Protein AF-A0A5C9E2D3-F1 (afdb_monomer_lite)

Foldseek 3Di:
DDPVVLVVLLVQLVVLLVVVADSQPRARFQLRDDPVPHPPVDDSQAGPPPGDGQPVVPPSVVSSVVLSVCSVVVHPRHD

pLDDT: mean 86.26, std 9.9, range [48.59, 95.56]

Structure (mmCIF, N/CA/C/O backbone):
data_AF-A0A5C9E2D3-F1
#
_entry.id   AF-A0A5C9E2D3-F1
#
loop_
_atom_site.group_PDB
_atom_site.id
_atom_site.type_symbol
_atom_site.label_atom_id
_atom_site.label_alt_id
_atom_site.label_comp_id
_atom_site.label_asym_id
_atom_site.label_entity_id
_atom_site.label_seq_id
_atom_site.pdbx_PDB_ins_code
_atom_site.Cartn_x
_atom_site.Cartn_y
_atom_site.Cartn_z
_atom_site.occupancy
_atom_site.B_iso_or_equiv
_atom_site.auth_seq_id
_atom_site.auth_comp_id
_atom_site.auth_asym_id
_atom_site.auth_atom_id
_atom_site.pdbx_PDB_model_num
ATOM 1 N N . MET A 1 1 ? -10.442 11.284 12.541 1.00 79.75 1 MET A N 1
ATOM 2 C CA . MET A 1 1 ? -11.420 10.441 11.803 1.00 79.75 1 MET A CA 1
ATOM 3 C C . MET A 1 1 ? -12.208 9.568 12.782 1.00 79.75 1 MET A C 1
ATOM 5 O O . MET A 1 1 ? -11.706 9.299 13.865 1.00 79.75 1 MET A O 1
ATOM 9 N N . ARG A 1 2 ? -13.446 9.141 12.468 1.00 88.06 2 ARG A N 1
ATOM 10 C CA . ARG A 1 2 ? -14.202 8.215 13.348 1.00 88.06 2 ARG A CA 1
ATOM 11 C C . ARG A 1 2 ? -13.549 6.825 13.353 1.00 88.06 2 ARG A C 1
ATOM 13 O O . ARG A 1 2 ? -13.092 6.383 12.303 1.00 88.06 2 ARG A O 1
ATOM 20 N N . THR A 1 3 ? -13.578 6.118 14.485 1.00 90.31 3 THR A N 1
ATOM 21 C CA . THR A 1 3 ? -12.953 4.788 14.648 1.00 90.31 3 THR A CA 1
ATOM 22 C C . THR A 1 3 ? -13.412 3.772 13.603 1.00 90.31 3 THR A C 1
ATOM 24 O O . THR A 1 3 ? -12.581 3.082 13.027 1.00 90.31 3 THR A O 1
ATOM 27 N N . SER A 1 4 ? -14.709 3.723 13.286 1.00 91.38 4 SER A N 1
ATOM 28 C CA . SER A 1 4 ? -15.235 2.818 12.253 1.00 91.38 4 SER A CA 1
ATOM 29 C C . SER A 1 4 ? -14.610 3.060 10.876 1.00 91.38 4 SER A C 1
ATOM 31 O O . SER A 1 4 ? -14.277 2.112 10.177 1.00 91.38 4 SER A O 1
ATOM 33 N N . LYS A 1 5 ? -14.382 4.328 10.515 1.00 89.81 5 LYS A N 1
ATOM 34 C CA . LYS A 1 5 ? -13.749 4.705 9.247 1.00 89.81 5 LYS A CA 1
ATOM 35 C C . LYS A 1 5 ? -12.244 4.402 9.237 1.00 89.81 5 LYS A C 1
ATOM 37 O O . LYS A 1 5 ? -11.713 4.054 8.191 1.00 89.81 5 LYS A O 1
ATOM 42 N N . LYS A 1 6 ? -11.565 4.476 10.393 1.00 90.75 6 LYS A N 1
ATOM 43 C CA . LYS A 1 6 ? -10.173 4.003 10.528 1.00 90.75 6 LYS A CA 1
ATOM 44 C C . LYS A 1 6 ? -10.072 2.505 10.245 1.00 90.75 6 LYS A C 1
ATOM 46 O O . LYS A 1 6 ? -9.238 2.107 9.447 1.00 90.75 6 LYS A O 1
ATOM 51 N N . ILE A 1 7 ? -10.949 1.699 10.849 1.00 93.94 7 ILE A N 1
ATOM 52 C CA . ILE A 1 7 ? -10.981 0.241 10.640 1.00 93.94 7 ILE A CA 1
ATOM 53 C C . ILE A 1 7 ? -11.218 -0.094 9.161 1.00 93.94 7 ILE A C 1
ATOM 55 O O . ILE A 1 7 ? -10.512 -0.931 8.612 1.00 93.94 7 ILE A O 1
ATOM 59 N N . GLU A 1 8 ? -12.161 0.590 8.505 1.00 93.69 8 GLU A N 1
ATOM 60 C CA . GLU A 1 8 ? -12.433 0.406 7.072 1.00 93.69 8 GLU A CA 1
ATOM 61 C C . GLU A 1 8 ? -11.203 0.702 6.197 1.00 93.69 8 GLU A C 1
ATOM 63 O O . GLU A 1 8 ? -10.878 -0.071 5.299 1.00 93.69 8 GLU A O 1
ATOM 68 N N . LEU A 1 9 ? -10.508 1.813 6.458 1.00 92.06 9 LEU A N 1
ATOM 69 C CA . LEU A 1 9 ? -9.316 2.194 5.697 1.00 92.06 9 LEU A CA 1
ATOM 70 C C . LEU A 1 9 ? -8.148 1.239 5.935 1.00 92.06 9 LEU A C 1
ATOM 72 O O . LEU A 1 9 ? -7.461 0.891 4.982 1.00 92.06 9 LEU A O 1
ATOM 76 N N . ILE A 1 10 ? -7.951 0.782 7.173 1.00 94.19 10 ILE A N 1
ATOM 77 C CA . ILE A 1 10 ? -6.941 -0.235 7.486 1.00 94.19 10 ILE A CA 1
ATOM 78 C C . ILE A 1 10 ? -7.250 -1.533 6.733 1.00 94.19 10 ILE A C 1
ATOM 80 O O . ILE A 1 10 ? -6.349 -2.082 6.113 1.00 94.19 10 ILE A O 1
ATOM 84 N N . GLY A 1 11 ? -8.512 -1.981 6.715 1.00 95.56 11 GLY A N 1
ATOM 85 C CA . GLY A 1 11 ? -8.928 -3.144 5.924 1.00 95.56 11 GLY A CA 1
ATOM 86 C C . GLY A 1 11 ? -8.568 -2.996 4.444 1.00 95.56 11 GLY A C 1
ATOM 87 O O . GLY A 1 11 ? -7.902 -3.859 3.892 1.00 95.56 11 GLY A O 1
ATOM 88 N N . LYS A 1 12 ? -8.881 -1.841 3.841 1.00 94.12 12 LYS A N 1
ATOM 89 C CA . LYS A 1 12 ? -8.510 -1.542 2.447 1.00 94.12 12 LYS A CA 1
ATOM 90 C C . LYS A 1 12 ? -7.000 -1.560 2.205 1.00 94.12 12 LYS A C 1
ATOM 92 O O . LYS A 1 12 ? -6.568 -1.993 1.145 1.00 94.12 12 LYS A O 1
ATOM 97 N N . ILE A 1 13 ? -6.196 -1.059 3.145 1.00 93.31 13 ILE A N 1
ATOM 98 C CA . ILE A 1 13 ? -4.729 -1.105 3.034 1.00 93.31 13 ILE A CA 1
ATOM 99 C C . ILE A 1 13 ? -4.240 -2.559 3.036 1.00 93.31 13 ILE A C 1
ATOM 101 O O . ILE A 1 13 ? -3.372 -2.892 2.235 1.00 93.31 13 ILE A O 1
ATOM 105 N N . LEU A 1 14 ? -4.815 -3.418 3.885 1.00 94.81 14 LEU A N 1
ATOM 106 C CA . LEU A 1 14 ? -4.481 -4.844 3.936 1.00 94.81 14 LEU A CA 1
ATOM 107 C C . LEU A 1 14 ? -4.897 -5.579 2.654 1.00 94.81 14 LEU A C 1
ATOM 109 O O . LEU A 1 14 ? -4.096 -6.331 2.112 1.00 94.81 14 LEU A O 1
ATOM 113 N N . ASP A 1 15 ? -6.083 -5.300 2.110 1.00 94.94 15 ASP A N 1
ATOM 114 C CA . ASP A 1 15 ? -6.502 -5.872 0.821 1.00 94.94 15 ASP A CA 1
ATOM 115 C C . ASP A 1 15 ? -5.505 -5.483 -0.295 1.00 94.94 15 ASP A C 1
ATOM 117 O O . ASP A 1 15 ? -5.033 -6.321 -1.062 1.00 94.94 15 ASP A O 1
ATOM 121 N N . ARG A 1 16 ? -5.086 -4.209 -0.329 1.00 92.75 16 ARG A N 1
ATOM 122 C CA . ARG A 1 16 ? -4.099 -3.683 -1.294 1.00 92.75 16 ARG A CA 1
ATOM 123 C C . ARG A 1 16 ? -2.693 -4.262 -1.101 1.00 92.75 16 ARG A C 1
ATOM 125 O O . ARG A 1 16 ? -1.933 -4.350 -2.066 1.00 92.75 16 ARG A O 1
ATOM 132 N N . TYR A 1 17 ? -2.343 -4.645 0.127 1.00 91.88 17 TYR A N 1
ATOM 133 C CA . TYR A 1 17 ? -1.099 -5.350 0.435 1.00 91.88 17 TYR A CA 1
ATOM 134 C C . TYR A 1 17 ? -1.048 -6.712 -0.244 1.00 91.88 17 TYR A C 1
ATOM 136 O O . TYR A 1 17 ? -0.044 -7.014 -0.896 1.00 91.88 17 TYR A O 1
ATOM 144 N N . ASP A 1 18 ? -2.131 -7.482 -0.150 1.00 91.31 18 ASP A N 1
ATOM 145 C CA . ASP A 1 18 ? -2.242 -8.790 -0.794 1.00 91.31 18 ASP A CA 1
ATOM 146 C C . ASP A 1 18 ? -2.272 -8.663 -2.325 1.00 91.31 18 ASP A C 1
ATOM 148 O O . ASP A 1 18 ? -1.650 -9.457 -3.034 1.00 91.31 18 ASP A O 1
ATOM 152 N N . GLU A 1 19 ? -2.925 -7.620 -2.841 1.00 90.81 19 GLU A N 1
ATOM 153 C CA . GLU A 1 19 ? -3.014 -7.321 -4.275 1.00 90.81 19 GLU A CA 1
ATOM 154 C C . GLU A 1 19 ? -1.731 -6.718 -4.876 1.00 90.81 19 GLU A C 1
ATOM 156 O O . GLU A 1 19 ? -1.630 -6.617 -6.099 1.00 90.81 19 GLU A O 1
ATOM 161 N N . ARG A 1 20 ? -0.744 -6.334 -4.049 1.00 89.38 20 ARG A N 1
ATOM 162 C CA . ARG A 1 20 ? 0.507 -5.667 -4.476 1.00 89.38 20 ARG A CA 1
ATOM 163 C C . ARG A 1 20 ? 0.258 -4.374 -5.268 1.00 89.38 20 ARG A C 1
ATOM 165 O O . ARG A 1 20 ? 0.913 -4.100 -6.273 1.00 89.38 20 ARG A O 1
ATOM 172 N N . VAL A 1 21 ? -0.686 -3.560 -4.798 1.00 91.81 21 VAL A N 1
ATOM 173 C CA . VAL A 1 21 ? -1.053 -2.270 -5.410 1.00 91.81 21 VAL A CA 1
ATOM 174 C C . VAL A 1 21 ? -0.876 -1.108 -4.436 1.00 91.81 21 VAL A C 1
ATOM 176 O O . VAL A 1 21 ? -0.619 -1.286 -3.248 1.00 91.81 21 VAL A O 1
ATOM 179 N N . CYS A 1 22 ? -1.038 0.119 -4.928 1.00 92.00 22 CYS A N 1
ATOM 180 C CA . CYS A 1 22 ? -0.868 1.322 -4.131 1.00 92.00 22 CYS A CA 1
ATOM 181 C C . CYS A 1 22 ? -1.755 1.331 -2.870 1.00 92.00 22 CYS A C 1
ATOM 183 O O . CYS A 1 22 ? -2.977 1.388 -2.979 1.00 92.00 22 CYS A O 1
ATOM 185 N N . PHE A 1 23 ? -1.168 1.404 -1.670 1.00 91.06 23 PHE A N 1
ATOM 186 C CA . PHE A 1 23 ? -1.905 1.476 -0.399 1.00 91.06 23 PHE A CA 1
ATOM 187 C C . PHE A 1 23 ? -2.863 2.661 -0.283 1.00 91.06 23 PHE A C 1
ATOM 189 O O . PHE A 1 23 ? -3.842 2.565 0.453 1.00 91.06 23 PHE A O 1
ATOM 196 N N . TYR A 1 24 ? -2.604 3.758 -0.998 1.00 88.81 24 TYR A N 1
ATOM 197 C CA . TYR A 1 24 ? -3.387 4.993 -0.910 1.00 88.81 24 TYR A CA 1
ATOM 198 C C . TYR A 1 24 ? -4.610 4.958 -1.830 1.00 88.81 24 TYR A C 1
ATOM 200 O O . TYR A 1 24 ? -5.733 5.052 -1.339 1.00 88.81 24 TYR A O 1
ATOM 208 N N . CYS A 1 25 ? -4.418 4.714 -3.131 1.00 90.50 25 CYS A N 1
ATOM 209 C CA . CYS A 1 25 ? -5.507 4.754 -4.119 1.00 90.50 25 CYS A CA 1
ATOM 210 C C . CYS A 1 25 ? -5.879 3.391 -4.729 1.00 90.50 25 CYS A C 1
ATOM 212 O O . CYS A 1 25 ? -6.909 3.278 -5.386 1.00 90.50 25 CYS A O 1
ATOM 214 N N . GLY A 1 26 ? -5.089 2.336 -4.506 1.00 90.94 26 GLY A N 1
ATOM 215 C CA . GLY A 1 26 ? -5.270 1.020 -5.138 1.00 90.94 26 GLY A CA 1
ATOM 216 C C . GLY A 1 26 ? -4.781 0.942 -6.589 1.00 90.94 26 GLY A C 1
ATOM 217 O O . GLY A 1 26 ? -4.980 -0.072 -7.246 1.00 90.94 26 GLY A O 1
ATOM 218 N N . GLY A 1 27 ? -4.159 2.003 -7.107 1.00 90.81 27 GLY A N 1
ATOM 219 C CA . GLY A 1 27 ? -3.571 2.016 -8.445 1.00 90.81 27 GLY A CA 1
ATOM 220 C C . GLY A 1 27 ? -2.344 1.110 -8.566 1.00 90.81 27 GLY A C 1
ATOM 221 O O . GLY A 1 27 ? -1.624 0.879 -7.594 1.00 90.81 27 GLY A O 1
ATOM 222 N N . VAL A 1 28 ? -2.086 0.627 -9.779 1.00 91.75 28 VAL A N 1
ATOM 223 C CA . VAL A 1 28 ? -0.879 -0.149 -10.099 1.00 91.75 28 VAL A CA 1
ATOM 224 C C . VAL A 1 28 ? 0.359 0.745 -9.958 1.00 91.75 28 VAL A C 1
ATOM 226 O O . VAL A 1 28 ? 0.355 1.887 -10.427 1.00 91.75 28 VAL A O 1
ATOM 229 N N . LEU A 1 29 ? 1.400 0.232 -9.297 1.00 90.56 29 LEU A N 1
ATOM 230 C CA . LEU A 1 29 ? 2.679 0.928 -9.121 1.00 90.56 29 LEU A CA 1
ATOM 231 C C . LEU A 1 29 ? 3.476 0.972 -10.428 1.00 90.56 29 LEU A C 1
ATOM 233 O O . LEU A 1 29 ? 3.320 0.110 -11.293 1.00 90.56 29 LEU A O 1
ATOM 237 N N . ASN A 1 30 ? 4.320 1.989 -10.575 1.00 91.00 30 ASN A N 1
ATOM 238 C CA . ASN A 1 30 ? 5.045 2.301 -11.800 1.00 91.00 30 ASN A CA 1
ATOM 239 C C . ASN A 1 30 ? 5.902 1.126 -12.287 1.00 91.00 30 ASN A C 1
ATOM 241 O O . ASN A 1 30 ? 5.875 0.812 -13.471 1.00 91.00 30 ASN A O 1
ATOM 245 N N . GLY A 1 31 ? 6.592 0.424 -11.388 1.00 87.12 31 GLY A N 1
ATOM 246 C CA . GLY A 1 31 ? 7.415 -0.743 -11.724 1.00 87.12 31 GLY A CA 1
ATOM 247 C C . GLY A 1 31 ? 6.622 -1.912 -12.314 1.00 87.12 31 GLY A C 1
ATOM 248 O O . GLY A 1 31 ? 7.154 -2.684 -13.108 1.00 87.12 31 GLY A O 1
ATOM 249 N N . ASN A 1 32 ? 5.328 -1.997 -11.992 1.00 88.94 32 ASN A N 1
ATOM 250 C CA . ASN A 1 32 ? 4.419 -3.045 -12.457 1.00 88.94 32 ASN A CA 1
ATOM 251 C C . ASN A 1 32 ? 3.665 -2.674 -13.748 1.00 88.94 32 ASN A C 1
ATOM 253 O O . ASN A 1 32 ? 2.869 -3.473 -14.245 1.00 88.94 32 ASN A O 1
ATOM 257 N N . LEU A 1 33 ? 3.877 -1.471 -14.292 1.00 89.38 33 LEU A N 1
ATOM 258 C CA . LEU A 1 33 ? 3.271 -1.038 -15.551 1.00 89.38 33 LEU A CA 1
ATOM 259 C C . LEU A 1 33 ? 4.103 -1.475 -16.763 1.00 89.38 33 LEU A C 1
ATOM 261 O O . LEU A 1 33 ? 5.323 -1.628 -16.703 1.00 89.38 33 LEU A O 1
ATOM 265 N N . GLU A 1 34 ? 3.437 -1.626 -17.907 1.00 90.69 34 GLU A N 1
ATOM 266 C CA . GLU A 1 34 ? 4.120 -1.882 -19.175 1.00 90.69 34 GLU A CA 1
ATOM 267 C C . GLU A 1 34 ? 4.977 -0.674 -19.602 1.00 90.69 34 GLU A C 1
ATOM 269 O O . GLU A 1 34 ? 4.574 0.462 -19.352 1.00 90.69 34 GLU A O 1
ATOM 274 N N . PRO A 1 35 ? 6.098 -0.864 -20.327 1.00 85.31 35 PRO A N 1
ATOM 275 C CA . PRO A 1 35 ? 7.026 0.216 -20.695 1.00 85.31 35 PRO A CA 1
ATOM 276 C C . PRO A 1 35 ? 6.422 1.443 -21.407 1.00 85.31 35 PRO A C 1
ATOM 278 O O . PRO A 1 35 ? 7.037 2.496 -21.409 1.00 85.31 35 PRO A O 1
ATOM 281 N N . GLY A 1 36 ? 5.232 1.344 -22.013 1.00 85.94 36 GLY A N 1
ATOM 282 C CA . GLY A 1 36 ? 4.532 2.493 -22.618 1.00 85.94 36 GLY A CA 1
ATOM 283 C C . GLY A 1 36 ? 3.583 3.248 -21.676 1.00 85.94 36 GLY A C 1
ATOM 284 O O . GLY A 1 36 ? 3.027 4.274 -22.060 1.00 85.94 36 GLY A O 1
ATOM 285 N N . MET A 1 37 ? 3.356 2.718 -20.475 1.00 84.38 37 MET A N 1
ATOM 286 C CA . MET A 1 37 ? 2.488 3.275 -19.431 1.00 84.38 37 MET A CA 1
ATOM 287 C C . MET A 1 37 ? 3.272 3.764 -18.213 1.00 84.38 37 MET A C 1
ATOM 289 O O . MET A 1 37 ? 2.718 4.469 -17.370 1.00 84.38 37 MET A O 1
ATOM 293 N N . ARG A 1 38 ? 4.542 3.367 -18.112 1.00 88.94 38 ARG A N 1
ATOM 294 C CA . ARG A 1 38 ? 5.457 3.816 -17.071 1.00 88.94 38 ARG A CA 1
ATOM 295 C C . ARG A 1 38 ? 5.755 5.302 -17.223 1.00 88.94 38 ARG A C 1
ATOM 297 O O . ARG A 1 38 ? 5.872 5.824 -18.330 1.00 88.94 38 ARG A O 1
ATOM 304 N N . ASN A 1 39 ? 5.905 5.977 -16.093 1.00 87.94 39 ASN A N 1
ATOM 305 C CA . ASN A 1 39 ? 6.574 7.261 -16.042 1.00 87.94 39 ASN A CA 1
ATOM 306 C C . ASN A 1 39 ? 8.061 6.996 -15.800 1.00 87.94 39 ASN A C 1
ATOM 308 O O . ASN A 1 39 ? 8.473 6.739 -14.671 1.00 87.94 39 ASN A O 1
ATOM 312 N N . ASP A 1 40 ? 8.852 7.041 -16.871 1.00 87.56 40 ASP A N 1
ATOM 313 C CA . ASP A 1 40 ? 10.288 6.732 -16.835 1.00 87.56 40 ASP A CA 1
ATOM 314 C C . ASP A 1 40 ? 11.122 7.764 -16.055 1.00 87.56 40 ASP A C 1
ATOM 316 O O . ASP A 1 40 ? 12.308 7.546 -15.811 1.00 87.56 40 ASP A O 1
ATOM 320 N N . LEU A 1 41 ? 10.528 8.902 -15.678 1.00 90.50 41 LEU A N 1
ATOM 321 C CA . LEU A 1 41 ? 11.168 9.888 -14.803 1.00 90.50 41 LEU A CA 1
ATOM 322 C C . LEU A 1 41 ? 11.050 9.520 -13.320 1.00 90.50 41 LEU A C 1
ATOM 324 O O . LEU A 1 41 ? 11.715 10.141 -12.494 1.00 90.50 41 LEU A O 1
ATOM 328 N N . GLU A 1 42 ? 10.210 8.539 -12.993 1.00 89.75 42 GLU A N 1
ATOM 329 C CA . GLU A 1 42 ? 9.875 8.144 -11.631 1.00 89.75 42 GLU A CA 1
ATOM 330 C C . GLU A 1 42 ? 10.346 6.721 -11.322 1.00 89.75 42 GLU A C 1
ATOM 332 O O . GLU A 1 42 ? 10.465 5.877 -12.213 1.00 89.75 42 GLU A O 1
ATOM 337 N N . GLY A 1 43 ? 10.599 6.450 -10.040 1.00 86.94 43 GLY A N 1
ATOM 338 C CA . GLY A 1 43 ? 10.995 5.127 -9.552 1.00 86.94 43 GLY A CA 1
ATOM 339 C C . GLY A 1 43 ? 9.903 4.065 -9.722 1.00 86.94 43 GLY A C 1
ATOM 340 O O . GLY A 1 43 ? 8.741 4.375 -9.995 1.00 86.94 43 GLY A O 1
ATOM 341 N N . ASP A 1 44 ? 10.273 2.794 -9.560 1.00 88.19 44 ASP A N 1
ATOM 342 C CA . ASP A 1 44 ? 9.348 1.650 -9.627 1.00 88.19 44 ASP A CA 1
ATOM 343 C C . ASP A 1 44 ? 8.260 1.726 -8.539 1.00 88.19 44 ASP A C 1
ATOM 345 O O . ASP A 1 44 ? 7.107 1.359 -8.769 1.00 88.19 44 ASP A O 1
ATOM 349 N N . ASP A 1 45 ? 8.611 2.302 -7.394 1.00 87.44 45 ASP A N 1
ATOM 350 C CA . ASP A 1 45 ? 7.793 2.466 -6.196 1.00 87.44 45 ASP A CA 1
ATOM 351 C C . ASP A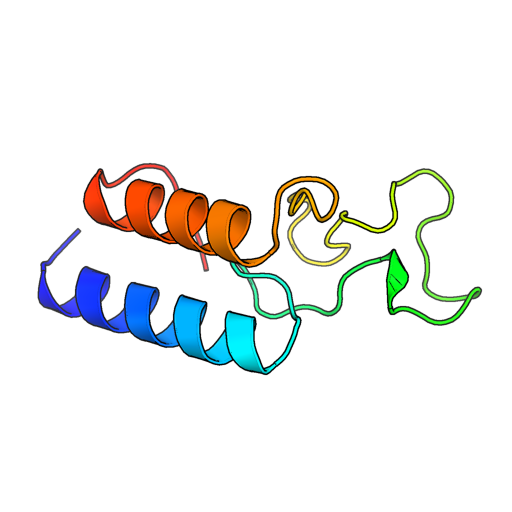 1 45 ? 6.761 3.609 -6.291 1.00 87.44 45 ASP A C 1
ATOM 353 O O . ASP A 1 45 ? 5.932 3.811 -5.397 1.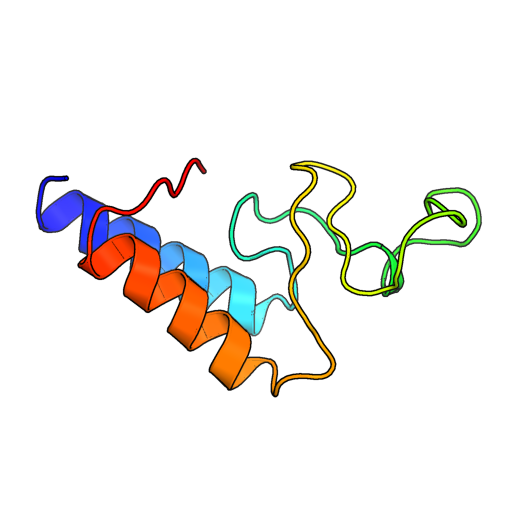00 87.44 45 ASP A O 1
ATOM 357 N N . PHE A 1 46 ? 6.782 4.379 -7.378 1.00 90.31 46 PHE A N 1
ATOM 358 C CA . PHE A 1 46 ? 5.876 5.498 -7.591 1.00 90.31 46 PHE A CA 1
ATOM 359 C C . PHE A 1 46 ? 4.470 5.043 -8.008 1.00 90.31 46 PHE A C 1
ATOM 361 O O . PHE A 1 46 ? 4.293 4.190 -8.874 1.00 90.31 46 PHE A O 1
ATOM 368 N N . CYS A 1 47 ? 3.424 5.664 -7.462 1.00 91.56 47 CYS A N 1
ATOM 369 C CA . CYS A 1 47 ? 2.061 5.499 -7.956 1.00 91.56 47 CYS A CA 1
ATOM 370 C C . CYS A 1 47 ? 1.677 6.624 -8.925 1.00 91.56 47 CYS A C 1
ATOM 372 O O . CYS A 1 47 ? 1.401 7.751 -8.510 1.00 91.56 47 CYS A O 1
ATOM 374 N N . ASN A 1 48 ? 1.525 6.284 -10.208 1.00 89.56 48 ASN A N 1
ATOM 375 C CA . ASN A 1 48 ? 1.138 7.230 -11.265 1.00 89.56 48 ASN A CA 1
ATOM 376 C C . ASN A 1 48 ? -0.268 7.833 -11.109 1.00 89.56 48 ASN A C 1
ATOM 378 O O . ASN A 1 48 ? -0.587 8.826 -11.758 1.00 89.56 48 ASN A O 1
ATOM 382 N N . TYR A 1 49 ? -1.116 7.245 -10.264 1.00 89.62 49 TYR A N 1
ATOM 383 C CA . TYR A 1 49 ? -2.503 7.678 -10.094 1.00 89.62 49 TYR A CA 1
ATOM 384 C C . TYR A 1 49 ? -2.672 8.746 -9.013 1.00 89.62 49 TYR A C 1
ATOM 386 O O . TYR A 1 49 ? -3.417 9.701 -9.213 1.00 89.62 49 TYR A O 1
ATOM 394 N N . CYS A 1 50 ? -1.999 8.594 -7.868 1.00 90.00 50 CYS A N 1
ATOM 395 C CA . CYS A 1 50 ? -2.126 9.525 -6.739 1.00 90.00 50 CYS A CA 1
ATOM 396 C C . CYS A 1 50 ? -0.839 10.294 -6.415 1.00 90.00 50 CYS A C 1
ATOM 398 O O . CYS A 1 50 ? -0.850 11.131 -5.517 1.00 90.00 50 CYS A O 1
ATOM 400 N N . GLY A 1 51 ? 0.263 10.032 -7.127 1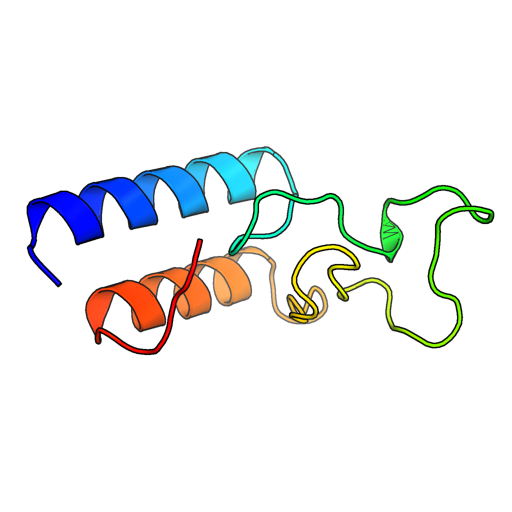.00 87.06 51 GLY A N 1
ATOM 401 C CA . GLY A 1 51 ? 1.527 10.749 -6.956 1.00 87.06 51 GLY A CA 1
ATOM 402 C C . GLY A 1 51 ? 2.277 10.420 -5.663 1.00 87.06 51 GLY A C 1
ATOM 403 O O . GLY A 1 51 ? 3.150 11.181 -5.250 1.00 87.06 51 GLY A O 1
ATOM 404 N N . HIS A 1 52 ? 1.927 9.319 -4.996 1.00 85.62 52 HIS A N 1
ATOM 405 C CA . HIS A 1 52 ? 2.613 8.850 -3.795 1.00 85.62 52 HIS A CA 1
ATOM 406 C C . HIS A 1 52 ? 3.636 7.769 -4.131 1.00 85.62 52 HIS A C 1
ATOM 408 O O . HIS A 1 52 ? 3.337 6.850 -4.889 1.00 85.62 52 HIS A O 1
ATOM 414 N N . TYR A 1 53 ? 4.798 7.842 -3.490 1.00 86.00 53 TYR A N 1
ATOM 415 C CA . TYR A 1 53 ? 5.773 6.756 -3.475 1.00 86.00 53 TYR A CA 1
ATOM 416 C C . TYR A 1 53 ? 5.417 5.763 -2.375 1.00 86.00 53 TYR A C 1
ATOM 418 O O . TYR A 1 53 ? 5.070 6.154 -1.252 1.00 86.00 53 TYR A O 1
ATOM 426 N N . ILE A 1 54 ? 5.503 4.481 -2.703 1.00 83.44 54 ILE A N 1
ATOM 427 C CA . ILE A 1 54 ? 5.399 3.381 -1.755 1.00 83.44 54 ILE A CA 1
ATOM 428 C C . ILE A 1 54 ? 6.712 2.645 -1.791 1.00 83.44 54 ILE A C 1
ATOM 430 O O . ILE A 1 54 ? 6.840 1.683 -2.530 1.00 83.44 54 ILE A O 1
ATOM 434 N N . ASN A 1 55 ? 7.652 3.128 -0.989 1.00 72.06 55 ASN A N 1
ATOM 435 C CA . ASN A 1 55 ? 9.012 2.624 -0.942 1.00 72.06 55 ASN A CA 1
ATOM 436 C C . ASN A 1 55 ? 9.020 1.083 -0.901 1.00 72.06 55 ASN A C 1
ATOM 438 O O . ASN A 1 55 ? 8.684 0.493 0.125 1.00 72.06 55 ASN A O 1
ATOM 442 N N . GLU A 1 56 ? 9.326 0.447 -2.034 1.00 59.56 56 GLU A N 1
ATOM 443 C CA . GLU A 1 56 ? 9.389 -1.015 -2.159 1.00 59.56 56 GLU A CA 1
ATOM 444 C C . GLU A 1 56 ? 10.737 -1.557 -1.658 1.00 59.56 56 GLU A C 1
ATOM 446 O O . GLU A 1 56 ? 10.868 -2.758 -1.421 1.00 59.56 56 GLU A O 1
ATOM 451 N N . GLU A 1 57 ? 11.737 -0.674 -1.502 1.00 61.31 57 GLU A N 1
ATOM 452 C CA . GLU A 1 57 ? 13.043 -1.016 -0.928 1.00 61.31 57 GLU A CA 1
ATOM 453 C C . GLU A 1 57 ? 12.990 -1.176 0.598 1.00 61.31 57 GLU A C 1
ATOM 455 O O . GLU A 1 57 ? 13.756 -1.964 1.156 1.00 61.31 57 GLU A O 1
ATOM 460 N N . ASP A 1 58 ? 12.062 -0.481 1.267 1.00 59.59 58 ASP A N 1
ATOM 461 C CA . ASP A 1 58 ? 11.594 -0.900 2.588 1.00 59.59 58 ASP A CA 1
ATOM 462 C C . ASP A 1 58 ? 10.677 -2.107 2.371 1.00 59.59 58 ASP A C 1
ATOM 464 O O . ASP A 1 58 ? 9.820 -2.080 1.487 1.00 59.59 58 ASP A O 1
ATOM 468 N N . ASP A 1 59 ? 10.843 -3.163 3.171 1.00 75.81 59 ASP A N 1
ATOM 469 C CA . ASP A 1 59 ? 9.971 -4.342 3.164 1.00 75.81 59 ASP A CA 1
ATOM 470 C C . ASP A 1 59 ? 8.509 -3.914 2.929 1.00 75.81 59 ASP A C 1
ATOM 472 O O . ASP A 1 59 ? 7.989 -3.049 3.635 1.00 75.81 59 ASP A O 1
ATOM 476 N N . TRP A 1 60 ? 7.836 -4.488 1.925 1.00 85.25 60 TRP A N 1
ATOM 477 C CA . TRP A 1 60 ? 6.433 -4.190 1.603 1.00 85.25 60 TRP A CA 1
ATOM 478 C C . TRP A 1 60 ? 5.540 -4.196 2.859 1.00 85.25 60 TRP A C 1
ATOM 480 O O . TRP A 1 60 ? 4.588 -3.419 2.966 1.00 85.25 60 TRP A O 1
ATOM 490 N N . GLY A 1 61 ? 5.880 -5.040 3.845 1.00 87.50 61 GLY A N 1
ATOM 491 C CA . GLY A 1 61 ? 5.259 -5.053 5.168 1.00 87.50 61 GLY A CA 1
ATOM 492 C C . GLY A 1 61 ? 5.479 -3.770 5.976 1.00 87.50 61 GLY A C 1
ATOM 493 O O . GLY A 1 61 ? 4.530 -3.251 6.560 1.00 87.50 61 GLY A O 1
ATOM 494 N N . GLU A 1 62 ? 6.687 -3.214 5.987 1.00 88.00 62 GLU A N 1
ATOM 495 C CA . GLU A 1 62 ? 6.995 -1.939 6.640 1.00 88.00 62 GLU A CA 1
ATOM 496 C C . GLU A 1 62 ? 6.253 -0.771 5.979 1.00 88.00 62 GLU A C 1
ATOM 498 O O . GLU A 1 62 ? 5.636 0.043 6.671 1.00 88.00 62 GLU A O 1
ATOM 503 N N . SER A 1 63 ? 6.224 -0.719 4.646 1.00 86.69 63 SER A N 1
ATOM 504 C CA . SER A 1 63 ? 5.462 0.301 3.913 1.00 86.69 63 SER A CA 1
ATOM 505 C C . SER A 1 63 ? 3.951 0.209 4.187 1.00 86.69 63 SER A C 1
ATOM 507 O O . SER A 1 63 ? 3.285 1.239 4.346 1.00 86.69 63 SER A O 1
ATOM 509 N N . CYS A 1 64 ? 3.412 -1.005 4.350 1.00 90.69 64 CYS A N 1
ATOM 510 C CA . CYS A 1 64 ? 2.034 -1.226 4.793 1.00 90.69 64 CYS A CA 1
ATOM 511 C C . CYS A 1 64 ? 1.795 -0.723 6.226 1.00 90.69 64 CYS A C 1
ATOM 513 O O . CYS A 1 64 ? 0.804 -0.037 6.488 1.00 90.69 64 CYS A O 1
ATOM 515 N N . LEU A 1 65 ? 2.706 -1.021 7.161 1.00 91.44 65 LEU A N 1
ATOM 516 C CA . LEU A 1 65 ? 2.614 -0.550 8.546 1.00 91.44 65 LEU A CA 1
ATOM 517 C C . LEU A 1 65 ? 2.652 0.980 8.624 1.00 91.44 65 LEU A C 1
ATOM 519 O O . LEU A 1 65 ? 1.798 1.565 9.287 1.00 91.44 65 LEU A O 1
ATOM 523 N N . LYS A 1 66 ? 3.545 1.639 7.875 1.00 88.62 66 LYS A N 1
ATOM 524 C CA . LYS A 1 66 ? 3.609 3.109 7.779 1.00 88.62 66 LYS A CA 1
ATOM 525 C C . LYS A 1 66 ? 2.295 3.705 7.259 1.00 88.62 66 LYS A C 1
ATOM 527 O O . LYS A 1 66 ? 1.834 4.729 7.765 1.00 88.62 66 LYS A O 1
ATOM 532 N N . ALA A 1 67 ? 1.655 3.073 6.272 1.00 89.19 67 ALA A N 1
ATOM 533 C CA . ALA A 1 67 ? 0.345 3.508 5.782 1.00 89.19 67 AL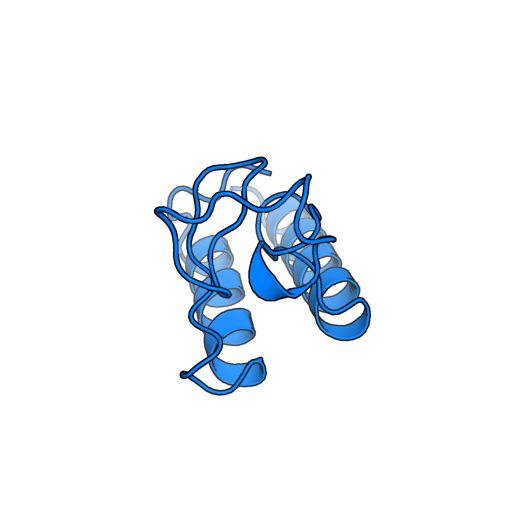A A CA 1
ATOM 534 C C . ALA A 1 67 ? -0.750 3.374 6.861 1.00 89.19 67 ALA A C 1
ATOM 536 O O . ALA A 1 67 ? -1.552 4.291 7.047 1.00 89.19 67 ALA A O 1
ATOM 537 N N . ILE A 1 68 ? -0.754 2.269 7.613 1.00 92.50 68 ILE A N 1
ATOM 538 C CA . ILE A 1 68 ? -1.681 2.040 8.732 1.00 92.50 68 ILE A CA 1
ATOM 539 C C . ILE A 1 68 ? -1.454 3.056 9.859 1.00 92.50 68 ILE A C 1
ATOM 541 O O . ILE A 1 68 ? -2.422 3.622 10.370 1.00 92.50 68 ILE A O 1
ATOM 545 N N . GLU A 1 69 ? -0.202 3.334 10.227 1.00 92.19 69 GLU A N 1
ATOM 546 C CA . GLU A 1 69 ? 0.147 4.326 11.249 1.00 92.19 69 GLU A CA 1
ATOM 547 C C . GLU A 1 69 ? -0.422 5.705 10.909 1.00 92.19 69 GLU A C 1
ATOM 549 O O . GLU A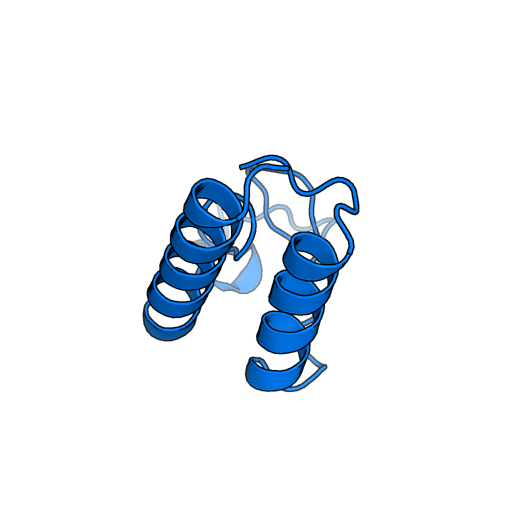 1 69 ? -1.066 6.325 11.757 1.00 92.19 69 GLU A O 1
ATOM 554 N N . LYS A 1 70 ? -0.311 6.146 9.649 1.00 89.06 70 LYS A N 1
ATOM 555 C CA . LYS A 1 70 ? -0.918 7.409 9.195 1.00 89.06 70 LYS A CA 1
ATOM 556 C C . LYS A 1 70 ? -2.427 7.450 9.432 1.00 89.06 70 LYS A C 1
ATOM 558 O O . LYS A 1 70 ? -2.954 8.458 9.905 1.00 89.06 70 LYS A O 1
ATOM 563 N N . VAL A 1 71 ? -3.130 6.348 9.162 1.00 90.06 71 VAL A N 1
ATOM 564 C CA . VAL A 1 71 ? -4.575 6.231 9.426 1.00 90.06 71 VAL A CA 1
ATOM 565 C C . VAL A 1 71 ? -4.874 6.268 10.930 1.00 90.06 71 VAL A C 1
ATOM 567 O O . VAL A 1 71 ? -5.838 6.913 11.359 1.00 90.06 71 VAL A O 1
ATOM 570 N N . ILE A 1 72 ? -4.056 5.600 11.750 1.00 91.19 72 ILE A N 1
ATOM 571 C CA . ILE A 1 72 ? -4.198 5.581 13.212 1.00 91.19 72 ILE A CA 1
ATOM 572 C C . ILE A 1 72 ? -4.017 6.987 13.790 1.00 91.19 72 ILE A C 1
ATOM 574 O O . ILE A 1 72 ? -4.837 7.405 14.614 1.00 91.19 72 ILE A O 1
ATOM 578 N N . TYR A 1 73 ? -3.012 7.729 13.328 1.00 90.75 73 TYR A N 1
ATOM 579 C CA . TYR A 1 73 ? -2.672 9.064 13.8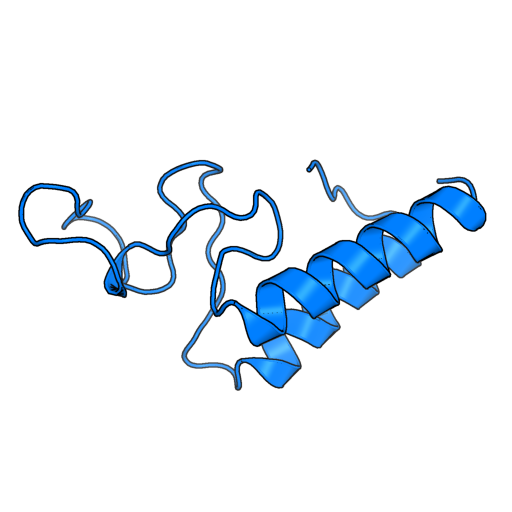24 1.00 90.75 73 TYR A CA 1
ATOM 580 C C . TYR A 1 73 ? -3.438 10.210 13.149 1.00 90.75 73 TYR A C 1
ATOM 582 O O . TYR A 1 73 ? -3.207 11.369 13.480 1.00 90.75 73 TYR A O 1
ATOM 590 N N . ASP A 1 74 ? -4.411 9.904 12.279 1.00 79.38 74 ASP A N 1
ATOM 591 C CA . ASP A 1 74 ? -5.183 10.905 11.525 1.00 79.38 74 ASP A CA 1
ATOM 592 C C . ASP A 1 74 ? -4.297 11.846 10.685 1.00 79.38 74 ASP A C 1
ATOM 594 O O . ASP A 1 74 ? -4.665 12.991 10.408 1.00 79.38 74 ASP A O 1
ATOM 598 N N . GLU A 1 75 ? -3.136 11.356 10.250 1.00 75.81 75 GLU A N 1
ATOM 599 C CA . GLU A 1 75 ? -2.329 12.045 9.252 1.00 75.81 75 GLU A CA 1
ATOM 600 C C . GLU A 1 75 ? -3.060 12.033 7.907 1.00 75.81 75 GLU A C 1
ATOM 602 O O . GLU A 1 75 ? -3.948 11.207 7.682 1.00 75.81 75 GLU A O 1
ATOM 607 N N . LYS A 1 76 ? -2.730 12.979 7.016 1.00 61.84 76 LYS A N 1
ATOM 608 C CA . LYS A 1 76 ? -3.399 13.134 5.714 1.00 61.84 76 LYS A CA 1
ATOM 609 C C . LYS A 1 76 ? -3.278 11.849 4.889 1.00 61.84 76 LYS A C 1
ATOM 611 O O . LYS A 1 76 ? -2.311 11.651 4.161 1.00 61.84 76 LYS A O 1
ATOM 616 N N . PHE A 1 77 ? -4.280 10.995 5.024 1.00 59.94 77 PHE A N 1
ATOM 617 C CA . PHE A 1 77 ? -4.501 9.805 4.232 1.00 59.94 77 PHE A CA 1
ATOM 618 C C . PHE A 1 77 ? -5.782 10.055 3.445 1.00 59.94 77 PHE A C 1
ATOM 620 O O . PHE A 1 77 ? -6.886 9.983 3.994 1.00 59.94 77 PHE A O 1
ATOM 627 N N . GLU A 1 78 ? -5.626 10.447 2.184 1.00 53.16 78 GLU A N 1
ATOM 628 C CA . GLU A 1 78 ? -6.748 10.590 1.261 1.00 53.16 78 GLU A CA 1
ATOM 629 C C . GLU A 1 78 ? -6.818 9.328 0.384 1.00 53.16 78 GLU A C 1
ATOM 631 O O . GLU A 1 78 ? -5.784 8.919 -0.149 1.00 53.16 78 GLU A O 1
ATOM 636 N N . PRO A 1 79 ? -7.984 8.653 0.322 1.00 48.59 79 PRO A N 1
ATOM 637 C CA . PRO A 1 79 ? -8.193 7.501 -0.550 1.00 48.59 79 PRO A CA 1
ATOM 638 C C . PRO A 1 79 ? -8.214 7.874 -2.035 1.00 48.59 79 PRO A C 1
ATOM 640 O O . PRO A 1 79 ? -8.648 9.005 -2.352 1.00 48.59 79 PRO A O 1
#

Radius of gyration: 12.71 Å; chains: 1; bounding box: 28×22×37 Å

Secondary structure (DSSP, 8-state):
--HHHHHHHHHHHHHHHHHTS-TTT-PPPGGGS-TTTS-TTS-TTB-TTT--B--SSS-HHHHHHHHHHHHHTT-----

Sequence (79 aa):
MRTSKKIELIGKILDRYDERVCFYCGGVLNGNLEPGMRNDLEGDDFCNYCGHYINEEDDWGESCLKAIEKVIYDEKFEP